Protein AF-A0A1W9PTN3-F1 (afdb_monomer)

Sequence (76 aa):
PDFYTHRQRSADEVFPWDHINAGVSKKFLRQDYEWSQEEKTRPDCREKCYACGILPTFNDLRRQVPDEAWYCPAVK

Structure (mmCIF, N/CA/C/O backbone):
data_AF-A0A1W9PTN3-F1
#
_entry.id   AF-A0A1W9PTN3-F1
#
loop_
_atom_site.group_PDB
_atom_site.id
_atom_site.type_symbol
_atom_site.label_atom_id
_atom_site.label_alt_id
_atom_site.label_comp_id
_atom_site.label_asym_id
_atom_site.label_entity_id
_atom_site.label_seq_id
_atom_site.pdbx_PDB_ins_code
_atom_site.Cartn_x
_atom_site.Cartn_y
_atom_site.Cartn_z
_atom_site.occupancy
_atom_site.B_iso_or_equiv
_atom_site.auth_seq_id
_atom_site.auth_comp_id
_atom_site.auth_asym_id
_atom_site.auth_atom_id
_atom_site.pdbx_PDB_model_num
ATOM 1 N N . PRO A 1 1 ? -26.831 8.008 16.270 1.00 71.12 1 PRO A N 1
ATOM 2 C CA . PRO A 1 1 ? -25.710 8.617 15.503 1.00 71.12 1 PRO A CA 1
ATOM 3 C C . PRO A 1 1 ? -24.403 7.833 15.679 1.00 71.12 1 PRO A C 1
ATOM 5 O O . PRO A 1 1 ? -23.765 7.487 14.691 1.00 71.12 1 PRO A O 1
ATOM 8 N N . ASP A 1 2 ? -24.087 7.476 16.927 1.00 80.62 2 ASP A N 1
ATOM 9 C CA . ASP A 1 2 ? -22.797 6.916 17.359 1.00 80.62 2 ASP A CA 1
ATOM 10 C C . ASP A 1 2 ? -22.374 5.630 16.640 1.00 80.62 2 ASP A C 1
ATOM 12 O O . ASP A 1 2 ? -21.188 5.405 16.409 1.00 80.62 2 ASP A O 1
ATOM 16 N N . PHE A 1 3 ? -23.341 4.812 16.210 1.00 79.69 3 PHE A N 1
ATOM 17 C CA . PHE A 1 3 ? -23.076 3.586 15.454 1.00 79.69 3 PHE A CA 1
ATOM 18 C C . PHE A 1 3 ? -22.321 3.831 14.137 1.00 79.69 3 PHE A C 1
ATOM 20 O O . PHE A 1 3 ? -21.503 3.007 13.739 1.00 79.69 3 PHE A O 1
ATOM 27 N N . TYR A 1 4 ? -22.581 4.946 13.450 1.00 80.75 4 TYR A N 1
ATOM 28 C CA . TYR A 1 4 ? -21.942 5.233 12.162 1.00 80.75 4 TYR A CA 1
ATOM 29 C C . TYR A 1 4 ? -20.647 6.038 12.307 1.00 80.75 4 TYR A C 1
ATOM 31 O O . TYR A 1 4 ? -19.772 5.924 11.452 1.00 80.75 4 TYR A O 1
ATOM 39 N N . THR A 1 5 ? -20.514 6.828 13.376 1.00 86.38 5 THR A N 1
ATOM 40 C CA . THR A 1 5 ? -19.402 7.775 13.556 1.00 86.38 5 THR A CA 1
ATOM 41 C C . THR A 1 5 ? -18.297 7.269 14.481 1.00 86.38 5 THR A C 1
ATOM 43 O O . THR A 1 5 ? -17.146 7.648 14.288 1.00 86.38 5 THR A O 1
ATOM 46 N N . HIS A 1 6 ? -18.612 6.413 15.461 1.00 85.81 6 HIS A N 1
ATOM 47 C CA . HIS A 1 6 ? -17.669 6.014 16.521 1.00 85.81 6 HIS A CA 1
ATOM 48 C C . HIS A 1 6 ? -17.482 4.500 16.660 1.00 85.81 6 HIS A C 1
ATOM 50 O O . HIS A 1 6 ? -16.745 4.044 17.535 1.00 85.81 6 HIS A O 1
ATOM 56 N N . ARG A 1 7 ? -18.126 3.695 15.808 1.00 87.81 7 ARG A N 1
ATOM 57 C CA . ARG A 1 7 ? -17.970 2.239 15.849 1.00 87.81 7 ARG A CA 1
ATOM 58 C C . ARG A 1 7 ? -16.543 1.832 15.482 1.00 87.81 7 ARG A C 1
ATOM 60 O O . ARG A 1 7 ? -16.088 2.080 14.366 1.00 87.81 7 ARG A O 1
ATOM 67 N N . GLN A 1 8 ? -15.894 1.114 16.395 1.00 87.81 8 GLN A N 1
ATOM 68 C CA . GLN A 1 8 ? -14.653 0.393 16.122 1.00 87.81 8 GLN A CA 1
ATOM 69 C C . GLN A 1 8 ? -14.915 -0.715 15.096 1.00 87.81 8 GLN A C 1
ATOM 71 O O . GLN A 1 8 ? -15.845 -1.507 15.252 1.00 87.81 8 GLN A O 1
ATOM 76 N N . ARG A 1 9 ? -14.121 -0.745 14.026 1.00 87.06 9 ARG A N 1
ATOM 77 C CA . ARG A 1 9 ? -14.270 -1.709 12.926 1.00 87.06 9 ARG A CA 1
ATOM 78 C C . ARG A 1 9 ? -13.289 -2.855 13.100 1.00 87.06 9 ARG A C 1
ATOM 80 O O . ARG A 1 9 ? -12.109 -2.621 13.353 1.00 87.06 9 ARG A O 1
ATOM 87 N N . SER A 1 10 ? -13.772 -4.081 12.924 1.00 88.88 10 SER A N 1
ATOM 88 C CA . SER A 1 10 ? -12.933 -5.277 13.057 1.00 88.88 10 SER A CA 1
ATOM 89 C C . SER A 1 10 ? -11.902 -5.382 11.928 1.00 88.88 10 SER A C 1
ATOM 91 O O . SER A 1 10 ? -12.089 -4.841 10.830 1.00 88.88 10 SER A O 1
ATOM 93 N N . ALA A 1 11 ? -10.822 -6.125 12.191 1.00 85.19 11 ALA A N 1
ATOM 94 C CA . ALA A 1 11 ? -9.847 -6.550 11.193 1.00 85.19 11 ALA A CA 1
ATOM 95 C C . ALA A 1 11 ? -10.516 -7.295 10.019 1.00 85.19 11 ALA A C 1
ATOM 97 O O . ALA A 1 11 ? -10.217 -7.013 8.854 1.00 85.19 11 ALA A O 1
ATOM 98 N N . ASP A 1 12 ? -11.482 -8.151 10.354 1.00 88.81 12 ASP A N 1
ATOM 99 C CA . ASP A 1 12 ? -12.146 -9.098 9.451 1.00 88.81 12 ASP A CA 1
ATOM 100 C C . ASP A 1 12 ? -13.484 -8.584 8.903 1.00 88.81 12 ASP A C 1
ATOM 102 O O . ASP A 1 12 ? -14.228 -9.310 8.245 1.00 88.81 12 ASP A O 1
ATOM 106 N N . GLU A 1 13 ? -13.820 -7.324 9.181 1.00 90.94 13 GLU A N 1
ATOM 107 C CA . GLU A 1 13 ? -15.050 -6.726 8.679 1.00 90.94 13 GLU A CA 1
ATOM 108 C C . GLU A 1 13 ? -15.018 -6.609 7.145 1.00 90.94 13 GLU A C 1
ATOM 110 O O . GLU A 1 13 ? -14.044 -6.131 6.543 1.00 90.94 13 GLU A O 1
ATOM 115 N N . VAL A 1 14 ? -16.117 -7.035 6.518 1.00 91.62 14 VAL A N 1
ATOM 116 C CA . VAL A 1 14 ? -16.369 -6.806 5.096 1.00 91.62 14 VAL A CA 1
ATOM 117 C C . VAL A 1 14 ? -16.995 -5.428 4.942 1.00 91.62 14 VAL A C 1
ATOM 119 O O . VAL A 1 14 ? -18.089 -5.167 5.448 1.00 91.62 14 VAL A O 1
ATOM 122 N N . PHE A 1 15 ? -16.299 -4.539 4.244 1.00 89.50 15 PHE A N 1
ATOM 123 C CA . PHE A 1 15 ? -16.772 -3.185 4.003 1.00 89.50 15 PHE A CA 1
ATOM 124 C C . PHE A 1 15 ? -17.599 -3.106 2.718 1.00 89.50 15 PHE A C 1
ATOM 126 O O . PHE A 1 15 ? -17.272 -3.776 1.737 1.00 89.50 15 PHE A O 1
ATOM 133 N N . PRO A 1 16 ? -18.615 -2.223 2.653 1.00 91.00 16 PRO A N 1
ATOM 134 C CA . PRO A 1 16 ? -19.395 -2.016 1.433 1.00 91.00 16 PRO A CA 1
ATOM 135 C C . PRO A 1 16 ? -18.541 -1.661 0.209 1.00 91.00 16 PRO A C 1
ATOM 137 O O . PRO A 1 16 ? -18.915 -1.987 -0.910 1.00 91.00 16 PRO A O 1
ATOM 140 N N . TRP A 1 17 ? -17.387 -1.023 0.416 1.00 90.31 17 TRP A N 1
ATOM 141 C CA . TRP A 1 17 ? -16.440 -0.622 -0.628 1.00 90.31 17 TRP A CA 1
ATOM 142 C C . TRP A 1 17 ? -15.316 -1.636 -0.885 1.00 90.31 17 TRP A C 1
ATOM 144 O O . TRP A 1 17 ? -14.434 -1.345 -1.683 1.00 90.31 17 TRP A O 1
ATOM 154 N N . ASP A 1 18 ? -15.320 -2.822 -0.267 1.00 91.88 18 ASP A N 1
ATOM 155 C CA . ASP A 1 18 ? -14.263 -3.830 -0.490 1.00 91.88 18 ASP A CA 1
ATOM 156 C C . ASP A 1 18 ? -14.188 -4.324 -1.947 1.00 91.88 18 ASP A C 1
ATOM 158 O O . ASP A 1 18 ? -13.169 -4.866 -2.366 1.00 91.88 18 ASP A O 1
ATOM 162 N N . HIS A 1 19 ? -15.248 -4.126 -2.733 1.00 92.00 19 HIS A N 1
ATOM 163 C CA . HIS A 1 19 ? -15.268 -4.429 -4.165 1.00 92.00 19 HIS A CA 1
ATOM 164 C C . HIS A 1 19 ? -14.531 -3.382 -5.022 1.00 92.00 19 HIS A C 1
ATOM 166 O O . HIS A 1 19 ? -14.309 -3.609 -6.212 1.00 92.00 19 HIS A O 1
ATOM 172 N N . ILE A 1 20 ? -14.170 -2.229 -4.451 1.00 93.06 20 ILE A N 1
ATOM 173 C CA . ILE A 1 20 ? -13.451 -1.164 -5.150 1.00 93.06 20 ILE A CA 1
ATOM 174 C C . ILE A 1 20 ? -11.957 -1.479 -5.114 1.00 93.06 20 ILE A C 1
ATOM 176 O O . ILE A 1 20 ? -11.330 -1.494 -4.056 1.00 93.06 20 ILE A O 1
ATOM 180 N N . ASN A 1 21 ? -11.366 -1.681 -6.289 1.00 91.50 21 ASN A N 1
ATOM 181 C CA . ASN A 1 21 ? -9.928 -1.868 -6.425 1.00 91.50 21 ASN A CA 1
ATOM 182 C C . ASN A 1 21 ? -9.235 -0.531 -6.735 1.00 91.50 21 ASN A C 1
ATOM 184 O O . ASN A 1 21 ? -9.327 -0.026 -7.850 1.00 91.50 21 ASN A O 1
ATOM 188 N N . ALA A 1 22 ? -8.507 0.015 -5.759 1.00 92.12 22 ALA A N 1
ATOM 189 C CA . ALA A 1 22 ? -7.688 1.223 -5.920 1.00 92.12 22 ALA A CA 1
ATOM 190 C C . ALA A 1 22 ? -6.253 0.939 -6.424 1.00 92.12 22 ALA A C 1
ATOM 192 O O . ALA A 1 22 ? -5.411 1.832 -6.461 1.00 92.12 22 ALA A O 1
ATOM 193 N N . GLY A 1 23 ? -5.939 -0.318 -6.743 1.00 93.94 23 GLY A N 1
ATOM 194 C CA . GLY A 1 23 ? -4.608 -0.802 -7.113 1.00 93.94 23 GLY A CA 1
ATOM 195 C C . GLY A 1 23 ? -3.652 -1.049 -5.947 1.00 93.94 23 GLY A C 1
ATOM 196 O O . GLY A 1 23 ? -2.519 -1.481 -6.150 1.00 93.94 23 GLY A O 1
ATOM 197 N N . VAL A 1 24 ? -4.111 -0.833 -4.715 1.00 95.19 24 VAL A N 1
ATOM 198 C CA . VAL A 1 24 ? -3.398 -1.161 -3.476 1.00 95.19 24 VAL A CA 1
ATOM 199 C C . VAL A 1 24 ? -4.150 -2.281 -2.760 1.00 95.19 24 VAL A C 1
ATOM 201 O O . VAL A 1 24 ? -5.377 -2.291 -2.702 1.00 95.19 24 VAL A O 1
ATOM 204 N N . SER A 1 25 ? -3.419 -3.240 -2.200 1.00 94.19 25 SER A N 1
ATOM 205 C CA . SER A 1 25 ? -3.997 -4.375 -1.484 1.00 94.19 25 SER A CA 1
ATOM 206 C C . SER A 1 25 ? -4.613 -3.958 -0.142 1.00 94.19 25 SER A C 1
ATOM 208 O O . SER A 1 25 ? -4.022 -3.190 0.622 1.00 94.19 25 SER A O 1
ATOM 210 N N . LYS A 1 26 ? -5.766 -4.551 0.208 1.00 91.62 26 LYS A N 1
ATOM 211 C CA . LYS A 1 26 ? -6.410 -4.366 1.524 1.00 91.62 26 LYS A CA 1
ATOM 212 C C . LYS A 1 26 ? -5.464 -4.716 2.680 1.00 91.62 26 LYS A C 1
ATOM 214 O O . LYS A 1 26 ? -5.466 -4.034 3.698 1.00 91.62 26 LYS A O 1
ATOM 219 N N . LYS A 1 27 ? -4.608 -5.731 2.500 1.00 92.62 27 LYS A N 1
ATOM 220 C CA . LYS A 1 27 ? -3.582 -6.127 3.479 1.00 92.62 27 LYS A CA 1
ATOM 221 C C . LYS A 1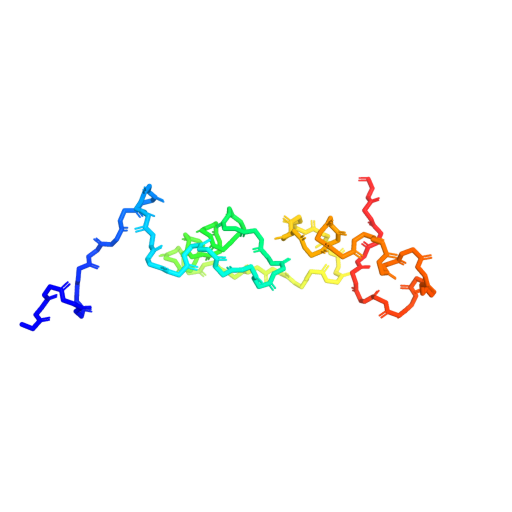 27 ? -2.597 -4.992 3.774 1.00 92.62 27 LYS A C 1
ATOM 223 O O . LYS A 1 27 ? -2.311 -4.735 4.938 1.00 92.62 27 LYS A O 1
ATOM 228 N N . PHE A 1 28 ? -2.094 -4.312 2.741 1.00 95.12 28 PHE A N 1
ATOM 229 C CA . PHE A 1 28 ? -1.191 -3.175 2.922 1.00 95.12 28 PHE A CA 1
ATOM 230 C C . PHE A 1 28 ? -1.883 -2.027 3.667 1.00 95.12 28 PHE A C 1
ATOM 232 O O . PHE A 1 28 ? -1.331 -1.522 4.638 1.00 95.12 28 PHE A O 1
ATOM 239 N N . LEU A 1 29 ? -3.109 -1.672 3.264 1.00 93.19 29 LEU A N 1
ATOM 240 C CA . LEU A 1 29 ? -3.887 -0.604 3.904 1.00 93.19 29 LEU A CA 1
ATOM 241 C C . LEU A 1 29 ? -4.194 -0.909 5.377 1.00 93.19 29 LEU A C 1
ATOM 243 O O . LEU A 1 29 ? -4.090 -0.024 6.221 1.00 93.19 29 LEU A O 1
ATOM 247 N N . ARG A 1 30 ? -4.530 -2.166 5.700 1.00 92.69 30 ARG A N 1
ATOM 248 C CA . ARG A 1 30 ? -4.725 -2.615 7.085 1.00 92.69 30 ARG A CA 1
ATOM 249 C C . ARG A 1 30 ? -3.451 -2.439 7.907 1.00 92.69 30 ARG A C 1
ATOM 251 O O . ARG A 1 30 ? -3.523 -1.870 8.990 1.00 92.69 30 ARG A O 1
ATOM 258 N N . GLN A 1 31 ? -2.310 -2.885 7.383 1.00 94.75 31 GLN A N 1
ATOM 259 C CA . GLN A 1 31 ? -1.036 -2.766 8.090 1.00 94.75 31 GLN A CA 1
ATOM 260 C C . GLN A 1 31 ? -0.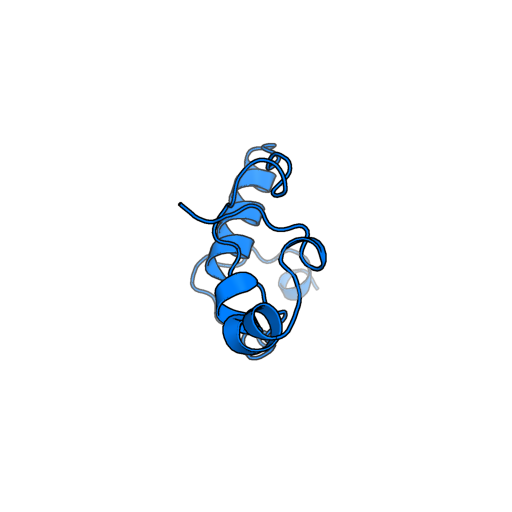654 -1.304 8.347 1.00 94.75 31 GLN A C 1
ATOM 262 O O . GLN A 1 31 ? -0.114 -0.991 9.404 1.00 94.75 31 GLN A O 1
ATOM 267 N N . ASP A 1 32 ? -0.908 -0.423 7.378 1.00 95.31 32 ASP A N 1
ATOM 268 C CA . ASP A 1 32 ? -0.623 1.009 7.491 1.00 95.31 32 ASP A CA 1
ATOM 269 C C . ASP A 1 32 ? -1.535 1.694 8.522 1.00 95.31 32 ASP A C 1
ATOM 271 O O . ASP A 1 32 ? -1.073 2.491 9.334 1.00 95.31 32 ASP A O 1
ATOM 275 N N . TYR A 1 33 ? -2.811 1.300 8.569 1.00 93.38 33 TYR A N 1
ATOM 276 C CA . TYR A 1 33 ? -3.739 1.717 9.619 1.00 93.38 33 TYR A CA 1
ATOM 277 C C . TYR A 1 33 ? -3.292 1.260 11.016 1.00 93.38 33 TYR A C 1
ATOM 279 O O . TYR A 1 33 ? -3.348 2.041 11.960 1.00 93.38 33 TYR A O 1
ATOM 287 N N . GLU A 1 34 ? -2.823 0.019 11.167 1.00 94.12 34 GLU A N 1
ATOM 288 C CA . GLU A 1 34 ? -2.278 -0.470 12.443 1.00 94.12 34 GLU A CA 1
ATOM 289 C C . GLU A 1 34 ? -1.052 0.346 12.874 1.00 94.12 34 GLU A C 1
ATOM 291 O O . GLU A 1 34 ? -0.971 0.774 14.021 1.00 94.12 34 GLU A O 1
ATOM 296 N N . TRP A 1 35 ? -0.143 0.652 11.942 1.00 96.69 35 TRP A N 1
ATOM 297 C CA . TRP A 1 35 ? 1.009 1.514 12.220 1.00 96.69 35 TRP A CA 1
ATOM 298 C C . TRP A 1 35 ? 0.590 2.914 12.655 1.00 96.69 35 TRP A C 1
ATOM 300 O O . TRP A 1 35 ? 1.186 3.455 13.584 1.00 96.69 35 TRP A O 1
ATOM 310 N N . SER A 1 36 ? -0.461 3.480 12.054 1.00 95.81 36 SER A N 1
ATOM 311 C CA . SER A 1 36 ? -0.955 4.794 12.461 1.00 95.81 36 SER A CA 1
ATOM 312 C C . SER A 1 36 ? -1.501 4.794 13.892 1.00 95.81 36 SER A C 1
ATOM 314 O O . SER A 1 36 ? -1.387 5.809 14.570 1.00 95.81 36 SER A O 1
ATOM 316 N N . GLN A 1 37 ? -2.087 3.682 14.361 1.00 94.50 37 GLN A N 1
ATOM 317 C CA . GLN A 1 37 ? -2.509 3.544 15.766 1.00 94.50 37 GLN A CA 1
ATOM 318 C C . GLN A 1 37 ? -1.313 3.478 16.728 1.00 94.50 37 GLN A C 1
ATOM 320 O O . GLN A 1 37 ? -1.446 3.829 17.895 1.00 94.50 37 GLN A O 1
ATOM 325 N N . GLU A 1 38 ? -0.148 3.050 16.238 1.00 97.38 38 GLU A N 1
ATOM 326 C CA . GLU A 1 38 ? 1.115 2.993 16.983 1.00 97.38 38 GLU A CA 1
ATOM 327 C C . GLU A 1 38 ? 1.993 4.242 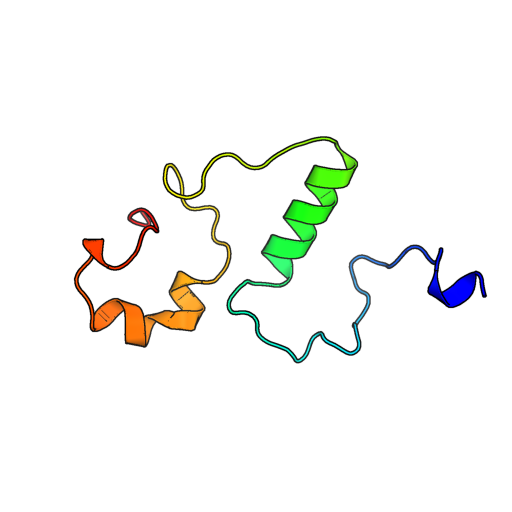16.784 1.00 97.38 38 GLU A C 1
ATOM 329 O O . GLU A 1 38 ? 3.169 4.221 17.144 1.00 97.38 38 GLU A O 1
ATOM 334 N N . GLU A 1 39 ? 1.460 5.307 16.171 1.00 97.94 39 GLU A N 1
ATOM 335 C CA . GLU A 1 39 ? 2.202 6.535 15.832 1.00 97.94 39 GLU A CA 1
ATOM 336 C C . GLU A 1 39 ? 3.429 6.286 14.927 1.00 97.94 39 GLU A C 1
ATOM 338 O O . GLU A 1 39 ? 4.375 7.076 14.871 1.00 97.94 39 GLU A O 1
ATOM 343 N N . LYS A 1 40 ? 3.417 5.181 14.173 1.00 97.88 40 LYS A N 1
ATOM 344 C CA . LYS A 1 40 ? 4.478 4.804 13.236 1.00 97.88 40 LYS A CA 1
ATOM 345 C C . LYS A 1 40 ? 4.141 5.277 11.832 1.00 97.88 40 LYS A C 1
ATOM 347 O O . LYS A 1 40 ? 3.047 5.052 11.321 1.00 97.88 40 LYS A O 1
ATOM 352 N N . THR A 1 41 ? 5.126 5.875 11.170 1.00 95.38 41 THR A N 1
ATOM 353 C CA . THR A 1 41 ? 5.039 6.239 9.754 1.00 95.38 41 THR A CA 1
ATOM 354 C C . THR A 1 41 ? 5.849 5.275 8.903 1.00 95.38 41 THR A C 1
ATOM 356 O O . THR A 1 41 ? 6.861 4.716 9.336 1.00 95.38 41 THR A O 1
ATOM 359 N N . ARG A 1 42 ? 5.391 5.057 7.670 1.00 93.75 42 ARG A N 1
ATOM 360 C CA . ARG A 1 42 ? 6.129 4.261 6.696 1.00 93.75 42 ARG A CA 1
ATOM 361 C C . ARG A 1 42 ? 7.160 5.135 5.981 1.00 93.75 42 ARG A C 1
ATOM 363 O O . ARG A 1 42 ? 6.784 6.193 5.480 1.00 93.75 42 ARG A O 1
ATOM 370 N N . PRO A 1 43 ? 8.432 4.703 5.894 1.00 94.06 43 PR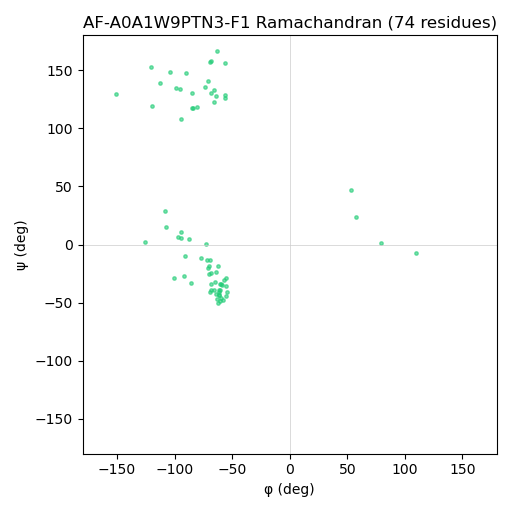O A N 1
ATOM 371 C CA . PRO A 1 43 ? 9.425 5.408 5.095 1.00 94.06 43 PRO A CA 1
ATOM 372 C C . PRO A 1 43 ? 9.059 5.402 3.609 1.00 94.06 43 PRO A C 1
ATOM 374 O O . PRO A 1 43 ? 8.211 4.624 3.163 1.00 94.06 43 PRO A O 1
ATOM 377 N N . ASP A 1 44 ? 9.742 6.237 2.834 1.00 94.19 44 ASP A N 1
ATOM 378 C CA . ASP A 1 44 ? 9.492 6.389 1.406 1.00 94.19 44 ASP A CA 1
ATOM 379 C C . ASP A 1 44 ? 9.594 5.050 0.651 1.00 94.19 44 ASP A C 1
ATOM 381 O O . ASP A 1 44 ? 10.591 4.326 0.725 1.00 94.19 44 ASP A O 1
ATOM 385 N N . CYS A 1 45 ? 8.541 4.701 -0.092 1.00 93.06 45 CYS A N 1
ATOM 386 C CA . CYS A 1 45 ? 8.492 3.456 -0.853 1.00 93.06 45 CYS A CA 1
ATOM 387 C C . C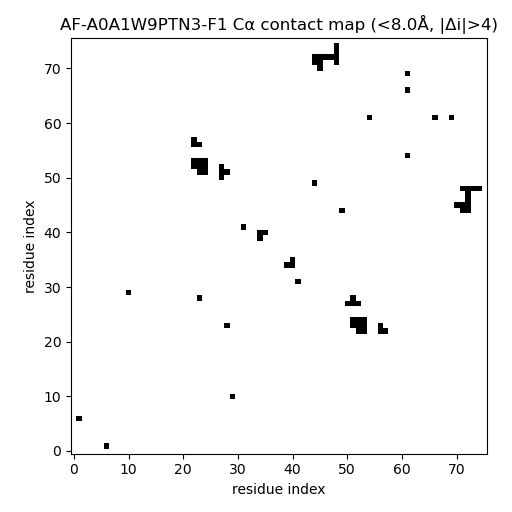YS A 1 45 ? 9.411 3.458 -2.082 1.00 93.06 45 CYS A C 1
ATOM 389 O O . CYS A 1 45 ? 9.670 2.387 -2.631 1.00 93.06 45 CYS A O 1
ATOM 391 N N . ARG A 1 46 ? 9.928 4.625 -2.489 1.00 91.94 46 ARG A N 1
ATOM 392 C CA . ARG A 1 46 ? 10.928 4.779 -3.556 1.00 91.94 46 ARG A CA 1
ATOM 393 C C . ARG A 1 46 ? 12.296 4.234 -3.146 1.00 91.94 46 ARG A C 1
ATOM 395 O O . ARG A 1 46 ? 13.061 3.807 -4.001 1.00 91.94 46 ARG A O 1
ATOM 402 N N . GLU A 1 47 ? 12.581 4.190 -1.845 1.00 92.31 47 GLU A N 1
ATOM 403 C CA . GLU A 1 47 ? 13.826 3.632 -1.302 1.00 92.31 47 GLU A CA 1
ATOM 404 C C . GLU A 1 47 ? 13.735 2.113 -1.094 1.00 92.31 47 GLU A C 1
ATOM 406 O O . GLU A 1 47 ? 14.722 1.389 -1.242 1.00 92.31 47 GLU A O 1
ATOM 411 N N . LYS A 1 48 ? 12.542 1.612 -0.750 1.00 91.94 48 LYS A N 1
ATOM 412 C CA . LYS A 1 48 ? 12.287 0.192 -0.484 1.00 91.94 48 LYS A CA 1
ATOM 413 C C . LYS A 1 48 ? 10.846 -0.185 -0.817 1.00 91.94 48 LYS A C 1
ATOM 415 O O . LYS A 1 48 ? 9.901 0.414 -0.312 1.00 91.94 48 LYS A O 1
ATOM 420 N N . CYS A 1 49 ? 10.666 -1.257 -1.590 1.00 92.69 49 CYS A N 1
ATOM 421 C CA . CYS A 1 49 ? 9.334 -1.791 -1.865 1.00 92.69 49 CYS A CA 1
ATOM 422 C C . CYS A 1 49 ? 8.708 -2.403 -0.598 1.00 92.69 49 CYS A C 1
ATOM 424 O O . CYS A 1 49 ? 9.313 -3.241 0.072 1.00 92.69 49 CYS A O 1
ATOM 426 N N . TYR A 1 50 ? 7.461 -2.022 -0.309 1.00 93.94 50 TYR A N 1
ATOM 427 C CA . TYR A 1 50 ? 6.662 -2.545 0.808 1.00 93.94 50 TYR A CA 1
ATOM 428 C C . TYR A 1 50 ? 5.523 -3.474 0.368 1.00 93.94 50 TYR A C 1
ATOM 430 O O . TYR A 1 50 ? 4.601 -3.725 1.140 1.00 93.94 50 TYR A O 1
ATOM 438 N N . ALA A 1 51 ? 5.563 -3.954 -0.878 1.00 94.12 51 ALA A N 1
ATOM 439 C CA . ALA A 1 51 ? 4.553 -4.844 -1.448 1.00 94.12 51 ALA A CA 1
ATOM 440 C C . ALA A 1 51 ? 3.113 -4.303 -1.310 1.00 94.12 51 ALA A C 1
ATOM 442 O O . ALA A 1 51 ? 2.195 -5.025 -0.925 1.00 94.12 51 ALA A O 1
ATOM 443 N N . CYS A 1 52 ? 2.899 -3.024 -1.646 1.00 95.19 52 CYS A N 1
ATOM 444 C CA . CYS A 1 52 ? 1.579 -2.395 -1.540 1.00 95.19 52 CYS A CA 1
ATOM 445 C C . CYS A 1 52 ? 0.527 -3.015 -2.475 1.00 95.19 52 CYS A C 1
ATOM 447 O O . CYS A 1 52 ? -0.659 -2.951 -2.171 1.00 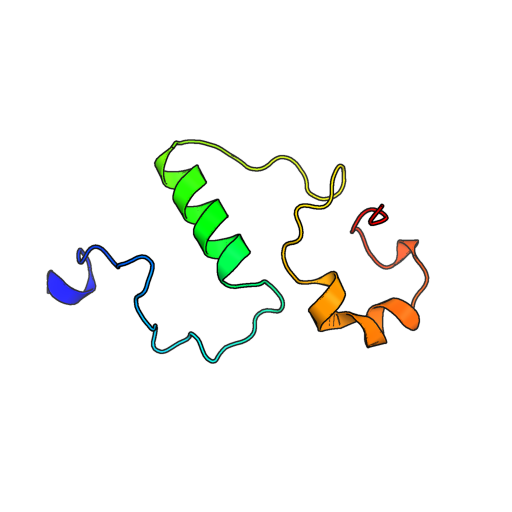95.19 52 CYS A O 1
ATOM 449 N N . GLY A 1 53 ? 0.939 -3.666 -3.567 1.00 94.69 53 GLY A N 1
ATOM 450 C CA . GLY A 1 53 ? 0.050 -4.331 -4.530 1.00 94.69 53 GLY A CA 1
ATOM 451 C C . GLY A 1 53 ? -0.048 -3.632 -5.889 1.00 94.69 53 GLY A C 1
ATOM 452 O O . GLY A 1 53 ? -0.587 -4.208 -6.829 1.00 94.69 53 GLY A O 1
ATOM 453 N N . ILE A 1 54 ? 0.541 -2.445 -6.031 1.00 94.19 54 ILE A N 1
ATOM 454 C CA . ILE A 1 54 ? 0.494 -1.673 -7.275 1.00 94.19 54 ILE A CA 1
ATOM 455 C C . ILE A 1 54 ? 1.184 -2.431 -8.432 1.00 94.19 54 ILE A C 1
ATOM 457 O O . ILE A 1 54 ? 0.586 -2.609 -9.490 1.00 94.19 54 ILE A O 1
ATOM 461 N N . LEU A 1 55 ? 2.413 -2.923 -8.234 1.00 91.19 55 LEU A N 1
ATOM 462 C CA . LEU A 1 55 ? 3.153 -3.659 -9.273 1.00 91.19 55 LEU A CA 1
ATOM 463 C C . LEU A 1 55 ? 2.423 -4.912 -9.793 1.00 91.19 55 LEU A C 1
ATOM 465 O O . LEU A 1 55 ? 2.330 -5.059 -11.009 1.00 91.19 55 LEU A O 1
ATOM 469 N N . PRO A 1 56 ? 1.874 -5.806 -8.943 1.00 91.81 56 PRO A N 1
ATOM 470 C CA . PRO A 1 56 ? 1.090 -6.931 -9.445 1.00 91.81 56 PRO A CA 1
ATOM 471 C C . PRO A 1 56 ? -0.242 -6.503 -10.080 1.00 91.81 56 PRO A C 1
ATOM 473 O O . PRO A 1 56 ? -0.643 -7.122 -11.060 1.00 91.81 56 PRO A O 1
ATOM 476 N N . THR A 1 57 ? -0.903 -5.445 -9.587 1.00 94.31 57 THR A N 1
ATOM 477 C CA . THR A 1 57 ? -2.168 -4.955 -10.178 1.00 94.31 57 THR A CA 1
ATOM 478 C C . THR A 1 57 ? -1.964 -4.441 -11.603 1.00 94.31 57 THR A C 1
ATOM 480 O O . THR A 1 57 ? -2.765 -4.733 -12.485 1.00 94.31 57 THR A O 1
ATOM 483 N N . PHE A 1 58 ? -0.889 -3.690 -11.842 1.00 92.81 58 PHE A N 1
ATOM 484 C CA . PHE A 1 58 ? -0.613 -3.046 -13.130 1.00 92.81 58 PHE A CA 1
ATOM 485 C C . PHE A 1 58 ? 0.545 -3.710 -13.884 1.00 92.81 58 PHE A C 1
ATOM 487 O O . PHE A 1 58 ? 1.244 -3.049 -14.651 1.00 92.81 58 PHE A O 1
ATOM 494 N N . ASN A 1 59 ? 0.760 -5.012 -13.676 1.00 91.88 59 ASN A N 1
ATOM 495 C CA . ASN A 1 59 ? 1.898 -5.754 -14.228 1.00 91.88 59 ASN A CA 1
ATOM 496 C C . ASN A 1 59 ? 1.992 -5.624 -15.759 1.00 91.88 59 ASN A C 1
ATOM 498 O O . ASN A 1 59 ? 3.060 -5.333 -16.296 1.00 91.88 59 ASN A O 1
ATOM 502 N N . ASP A 1 60 ? 0.865 -5.754 -16.461 1.00 93.44 60 ASP A N 1
ATOM 503 C CA . ASP A 1 60 ? 0.844 -5.658 -17.923 1.00 93.44 60 ASP A CA 1
ATOM 504 C C . ASP A 1 60 ? 1.203 -4.256 -18.418 1.00 93.44 60 ASP A C 1
ATOM 506 O O . ASP A 1 60 ? 1.944 -4.123 -19.389 1.00 93.44 60 ASP A O 1
ATOM 510 N N . LEU A 1 61 ? 0.731 -3.209 -17.733 1.00 91.62 61 LEU A N 1
ATOM 511 C CA . LEU A 1 61 ? 1.073 -1.824 -18.062 1.00 91.62 61 LEU A CA 1
ATOM 512 C C . LEU A 1 61 ? 2.546 -1.531 -17.751 1.00 91.62 61 LEU A C 1
ATOM 514 O O . LEU A 1 61 ? 3.234 -0.899 -18.548 1.00 91.62 61 LEU A O 1
ATOM 518 N N . ARG A 1 62 ? 3.054 -2.035 -16.621 1.00 88.44 62 ARG A N 1
ATOM 519 C CA . ARG A 1 62 ? 4.454 -1.874 -16.207 1.00 88.44 62 ARG A CA 1
ATOM 520 C C . ARG A 1 62 ? 5.436 -2.456 -17.225 1.00 88.44 62 ARG A C 1
ATOM 522 O O . ARG A 1 62 ? 6.519 -1.903 -17.391 1.00 88.44 62 ARG A O 1
ATOM 529 N N . ARG A 1 63 ? 5.068 -3.547 -17.903 1.00 89.62 63 ARG A N 1
ATOM 530 C CA . ARG A 1 63 ? 5.888 -4.183 -18.952 1.00 89.62 63 ARG A CA 1
ATOM 531 C C . ARG A 1 63 ? 5.967 -3.376 -20.247 1.00 89.62 63 ARG A C 1
ATOM 533 O O . ARG A 1 63 ? 6.865 -3.617 -21.045 1.00 89.62 63 ARG A O 1
ATOM 540 N N . GLN A 1 64 ? 5.025 -2.465 -20.477 1.00 93.62 64 GLN A N 1
ATOM 541 C CA . GLN A 1 64 ? 4.922 -1.698 -21.722 1.00 93.62 64 GLN A CA 1
ATOM 542 C C . GLN A 1 64 ? 5.691 -0.374 -21.681 1.00 93.62 64 GLN A C 1
ATOM 544 O O . GLN A 1 64 ? 5.822 0.284 -22.710 1.00 93.62 64 GLN A O 1
ATOM 549 N N . VAL A 1 65 ? 6.179 0.034 -20.510 1.00 90.31 65 VAL A N 1
ATOM 550 C CA . VAL A 1 65 ? 6.844 1.323 -20.299 1.00 90.31 65 VAL A CA 1
ATOM 551 C C . VAL A 1 65 ? 8.274 1.127 -19.784 1.00 90.31 65 VAL A C 1
ATOM 553 O O . VAL A 1 65 ? 8.539 0.111 -19.136 1.00 90.31 65 VAL A O 1
ATOM 556 N N . PRO A 1 66 ? 9.192 2.082 -20.044 1.00 89.50 66 PRO A N 1
ATOM 557 C CA . PRO A 1 66 ? 10.532 2.068 -19.461 1.00 89.50 66 PRO A CA 1
ATOM 558 C C . PRO A 1 66 ? 10.498 2.027 -17.931 1.00 89.50 66 PRO A C 1
ATOM 560 O O . PRO A 1 66 ? 9.527 2.469 -17.308 1.00 89.50 66 PRO A O 1
ATOM 563 N N . ASP A 1 67 ? 11.571 1.533 -17.319 1.00 82.56 67 ASP A N 1
ATOM 564 C CA . ASP A 1 67 ? 11.661 1.382 -15.865 1.00 82.56 67 ASP A CA 1
ATOM 565 C C . ASP A 1 67 ? 11.532 2.726 -15.134 1.00 82.56 67 ASP A C 1
ATOM 567 O O . ASP A 1 67 ? 10.903 2.799 -14.080 1.00 82.56 67 ASP A O 1
ATOM 571 N N . GLU A 1 68 ? 12.031 3.804 -15.735 1.00 84.81 68 GLU A N 1
ATOM 572 C CA . GLU A 1 68 ? 12.002 5.167 -15.201 1.00 84.81 68 GLU A CA 1
ATOM 573 C C . GLU A 1 68 ? 10.596 5.780 -15.195 1.00 84.81 68 GLU A C 1
ATOM 575 O O . GLU A 1 68 ? 10.343 6.739 -14.464 1.00 84.81 68 GLU A O 1
ATOM 580 N N . ALA A 1 69 ? 9.663 5.231 -15.983 1.00 87.88 69 ALA A N 1
ATOM 581 C CA . ALA A 1 69 ? 8.272 5.681 -15.995 1.00 87.88 69 ALA A CA 1
ATOM 582 C C . ALA A 1 69 ? 7.534 5.317 -14.694 1.00 87.88 69 ALA A C 1
ATOM 584 O O . ALA A 1 69 ? 6.440 5.822 -14.436 1.00 87.88 69 ALA A O 1
ATOM 585 N N . TRP A 1 70 ? 8.121 4.439 -13.876 1.00 85.94 70 TRP A N 1
ATOM 586 C CA . TRP A 1 70 ? 7.581 3.991 -12.605 1.00 85.94 70 TRP A CA 1
ATOM 587 C C . TRP A 1 70 ? 8.528 4.337 -11.459 1.00 85.94 70 TRP A C 1
ATOM 589 O O . TRP A 1 70 ? 9.628 3.814 -11.361 1.00 85.94 70 TRP A O 1
ATOM 599 N N . TYR A 1 71 ? 8.061 5.143 -10.505 1.00 88.56 71 TYR A N 1
ATOM 600 C CA . TYR A 1 71 ? 8.845 5.498 -9.314 1.00 88.56 71 TYR A CA 1
ATOM 601 C C . TYR A 1 71 ? 8.998 4.355 -8.292 1.00 88.56 71 TYR A C 1
ATOM 603 O O . TYR A 1 71 ? 9.594 4.552 -7.234 1.00 88.56 71 TYR A O 1
ATOM 611 N N . CYS A 1 72 ? 8.446 3.168 -8.557 1.00 91.00 72 CYS A N 1
ATOM 612 C CA . CYS A 1 72 ? 8.653 2.013 -7.688 1.00 91.00 72 CYS A CA 1
ATOM 613 C C . CYS A 1 72 ? 10.076 1.460 -7.861 1.00 91.00 72 CYS A C 1
ATOM 615 O O . CYS A 1 72 ? 10.506 1.257 -8.997 1.00 91.00 72 CYS A O 1
ATOM 617 N N . PRO A 1 73 ? 10.783 1.131 -6.768 1.00 89.62 73 PRO A N 1
ATOM 618 C CA . PRO A 1 73 ? 12.106 0.534 -6.863 1.00 89.62 73 PRO A CA 1
ATOM 619 C C . PRO A 1 73 ? 12.021 -0.882 -7.438 1.00 89.62 73 PRO A C 1
ATOM 621 O O . PRO A 1 73 ? 10.990 -1.556 -7.330 1.00 89.62 73 PRO A O 1
ATOM 624 N N . ALA A 1 74 ? 13.135 -1.358 -7.999 1.00 81.94 74 ALA A N 1
ATOM 625 C CA . ALA A 1 74 ? 13.262 -2.740 -8.439 1.00 81.94 74 ALA A CA 1
ATOM 626 C C . ALA A 1 74 ? 12.964 -3.702 -7.276 1.00 81.94 74 ALA A C 1
ATOM 628 O O . ALA A 1 74 ? 13.516 -3.575 -6.178 1.00 81.94 74 ALA A O 1
ATOM 629 N N . VAL A 1 75 ? 12.069 -4.660 -7.514 1.00 74.19 75 VAL A N 1
ATOM 630 C CA . VAL A 1 75 ? 11.754 -5.712 -6.546 1.00 74.19 75 VAL A CA 1
ATOM 631 C C . VAL A 1 75 ? 12.853 -6.763 -6.657 1.00 74.19 75 VAL A C 1
ATOM 633 O O . VAL A 1 75 ? 13.061 -7.306 -7.739 1.00 74.19 75 VAL A O 1
ATOM 636 N N . LYS A 1 76 ? 13.591 -6.988 -5.567 1.00 60.06 76 LYS A N 1
ATOM 637 C CA . LYS A 1 76 ? 14.545 -8.099 -5.465 1.00 60.06 76 LYS A CA 1
ATOM 638 C C . LYS A 1 76 ? 13.819 -9.415 -5.236 1.00 60.06 76 LYS A C 1
ATOM 640 O O . LYS A 1 76 ? 12.795 -9.384 -4.516 1.00 60.06 76 LYS A O 1
#

Secondary structure (DSSP, 8-state):
-HHHHTPPPPTTPPPTTTT---SS-HHHHHHHHHHHHTT--PPPTTTS----SHHHHTHHHHTTS-GGG--SPPP-

pLDDT: mean 90.35, std 6.06, range [60.06, 97.94]

Solvent-accessible surface area (backbone atoms only — not 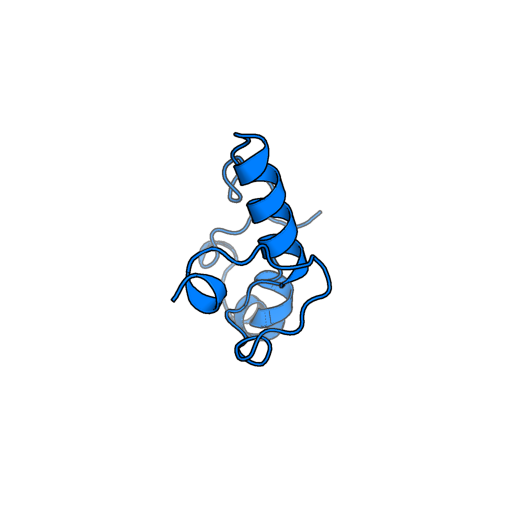comparable to full-atom values): 5049 Å² total; per-residue (Å²): 116,58,77,82,77,67,58,85,79,62,94,85,61,86,54,95,62,69,84,62,82,84,46,56,37,68,67,42,55,50,54,52,53,54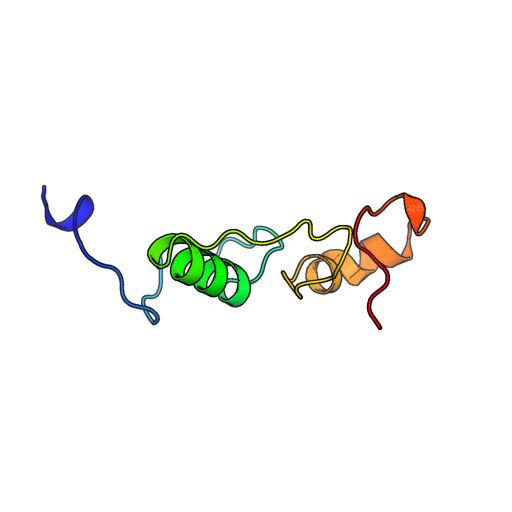,31,51,77,68,75,46,79,82,75,68,47,58,83,44,74,77,75,45,36,44,65,77,67,42,42,74,62,56,72,76,47,63,73,83,80,44,75,65,42,85,83,129

Nearest PDB structures (foldseek):
  8c9b-assembly1_E  TM=3.132E-01  e=6.711E+00  Escherichia coli

Foldseek 3Di:
DC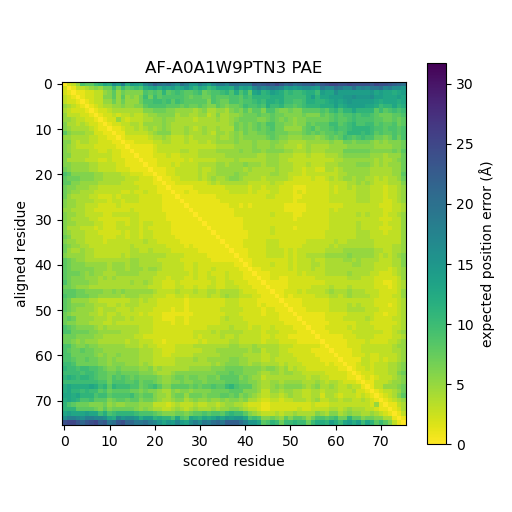CVPPDDDDPPDDDPCPVPCPQFDPVLVSVQVVCVVVVHDDPDQLVPPPPRRNCVSCVVVCVVDDPVVDSGDDDD

Radius of gyration: 15.88 Å; Cα contacts (8 Å, |Δi|>4): 37; chains: 1; bounding box: 40×18×39 Å

Mean predicted aligned error: 4.6 Å